Protein AF-A0A5Q4FTT6-F1 (afdb_monomer_lite)

Foldseek 3Di:
DDDQLDDDDPVRVVVLVVQLVVPVVPPNVVSVVVSVLVVVVSSVCSVPVPPFDWDVPPDVDIDGHDDSDD

Sequence (70 aa):
MSVSRYVLSQEAADDLREIHGYIAADDPAAASGVLEDLRTAMHRLADHPGLGHLRDDLADEALRVWTVHS

Radius of gyration: 13.68 Å; chains: 1; bounding box: 34×24×34 Å

pLDDT: mean 93.87, std 10.73, range [38.78, 98.75]

Secondary structure (DSSP, 8-state):
-PPPS----HHHHHHHHHHHHHHHTT-HHHHHHHHHHHHHHHHHHHH-GGGSEEESSSSSS-EEE--S--

Structure (mmCIF, N/CA/C/O backbone):
data_AF-A0A5Q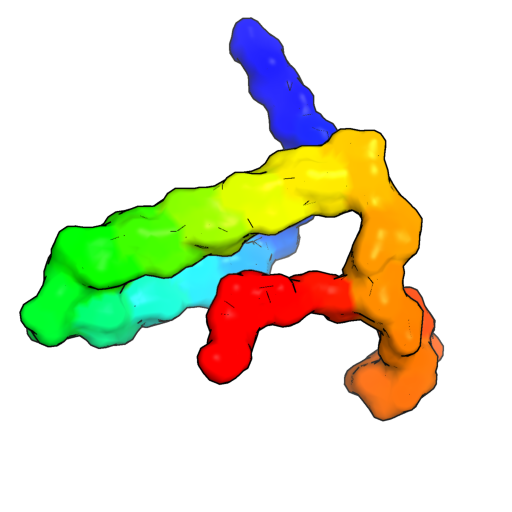4FTT6-F1
#
_entry.id   AF-A0A5Q4FTT6-F1
#
loop_
_atom_site.group_PDB
_atom_site.id
_atom_site.type_symbol
_atom_site.label_atom_id
_atom_site.label_alt_id
_atom_site.label_comp_id
_atom_site.label_asym_id
_atom_site.label_entity_id
_atom_site.label_seq_id
_atom_site.pdbx_PDB_ins_code
_atom_site.Cartn_x
_atom_site.Cartn_y
_atom_site.Cartn_z
_atom_site.occupancy
_atom_site.B_iso_or_equiv
_atom_site.auth_seq_id
_atom_site.auth_comp_id
_atom_site.auth_asym_id
_atom_site.auth_atom_id
_atom_site.pdbx_PDB_model_num
ATOM 1 N N . MET A 1 1 ? 9.935 -12.452 18.357 1.00 38.78 1 MET A N 1
ATOM 2 C CA . MET A 1 1 ? 9.171 -12.163 17.125 1.00 38.78 1 MET A CA 1
ATOM 3 C C . MET A 1 1 ? 8.351 -10.918 17.412 1.00 38.78 1 MET A C 1
ATOM 5 O O . MET A 1 1 ? 7.584 -10.954 18.364 1.00 38.78 1 MET A O 1
ATOM 9 N N . SER A 1 2 ? 8.598 -9.803 16.718 1.00 50.97 2 SER A N 1
ATOM 10 C CA . SER A 1 2 ? 7.785 -8.593 16.908 1.00 50.97 2 SER A CA 1
ATOM 11 C C . SER A 1 2 ? 6.415 -8.838 16.283 1.00 50.97 2 SER A C 1
ATOM 13 O O . SER A 1 2 ? 6.351 -9.234 15.121 1.00 50.97 2 SER A O 1
ATOM 15 N N . VAL A 1 3 ? 5.339 -8.668 17.049 1.00 57.91 3 VAL A N 1
ATOM 16 C CA . VAL A 1 3 ? 3.978 -8.680 16.503 1.00 57.91 3 VAL A CA 1
ATOM 17 C C . VAL A 1 3 ? 3.812 -7.374 15.730 1.00 57.91 3 VAL A C 1
ATOM 19 O O . VAL A 1 3 ? 3.949 -6.298 1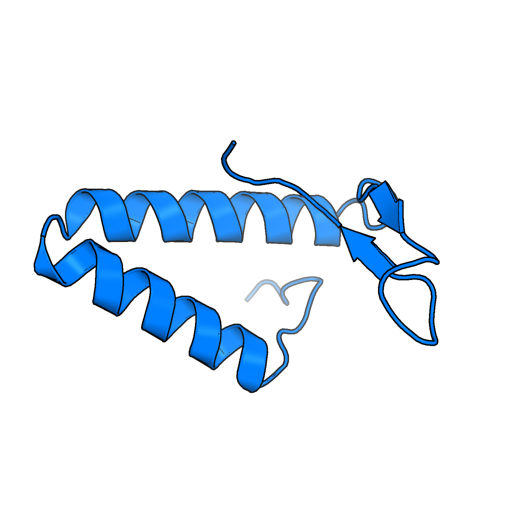6.313 1.00 57.91 3 VAL A O 1
ATOM 22 N N . SER A 1 4 ? 3.576 -7.453 14.421 1.00 64.50 4 SER A N 1
ATOM 23 C CA . SER A 1 4 ? 3.263 -6.274 13.610 1.00 64.50 4 SER A CA 1
ATOM 24 C C . SER A 1 4 ? 2.038 -5.567 14.199 1.00 64.50 4 SER A C 1
ATOM 26 O O . SER A 1 4 ? 1.045 -6.215 14.519 1.00 64.50 4 SER A O 1
ATOM 28 N N . ARG A 1 5 ? 2.095 -4.238 14.359 1.00 85.56 5 ARG A N 1
ATOM 29 C CA . ARG A 1 5 ? 1.006 -3.433 14.953 1.00 85.56 5 ARG A CA 1
ATOM 30 C C . ARG A 1 5 ? -0.232 -3.271 14.053 1.00 85.56 5 ARG A C 1
ATOM 32 O O . ARG A 1 5 ? -1.159 -2.558 14.420 1.00 85.56 5 ARG A O 1
ATOM 39 N N . TYR A 1 6 ? -0.254 -3.920 12.894 1.00 94.50 6 TYR A N 1
ATOM 40 C CA . TYR A 1 6 ? -1.359 -3.896 11.943 1.00 94.50 6 TYR A CA 1
ATOM 41 C C . TYR A 1 6 ? -1.603 -5.295 11.379 1.00 94.50 6 TYR A C 1
ATOM 43 O O . TYR A 1 6 ? -0.718 -6.155 11.396 1.00 94.50 6 TYR A O 1
ATOM 51 N N . VAL A 1 7 ? -2.810 -5.494 10.859 1.00 95.69 7 VAL A N 1
ATOM 52 C CA . VAL A 1 7 ? -3.198 -6.676 10.090 1.00 95.69 7 VAL A CA 1
ATOM 53 C C . VAL A 1 7 ? -3.596 -6.239 8.688 1.00 95.69 7 VAL A C 1
ATOM 55 O O . VAL A 1 7 ? -4.078 -5.123 8.500 1.00 95.69 7 VAL A O 1
ATOM 58 N N . LEU A 1 8 ? -3.383 -7.116 7.713 1.00 96.56 8 LEU A N 1
ATOM 59 C CA . LEU A 1 8 ? -3.913 -6.956 6.364 1.00 96.56 8 LEU A CA 1
ATOM 60 C C . LEU A 1 8 ? -5.146 -7.838 6.225 1.00 96.56 8 LEU A C 1
ATOM 62 O O . LEU A 1 8 ? -5.157 -8.959 6.742 1.00 96.56 8 LEU A O 1
ATOM 66 N N . SER A 1 9 ? -6.164 -7.342 5.524 1.00 97.38 9 SER A N 1
ATOM 67 C CA . SER A 1 9 ? -7.200 -8.233 5.014 1.00 97.38 9 SER A CA 1
ATOM 68 C C . SER A 1 9 ? -6.593 -9.184 3.980 1.00 97.38 9 SER A C 1
ATOM 70 O O . SER A 1 9 ? -5.469 -8.985 3.504 1.00 97.38 9 SER A O 1
ATOM 72 N N . GLN A 1 10 ? -7.336 -10.232 3.638 1.00 98.19 10 GLN A N 1
ATOM 73 C CA . GLN A 1 10 ? -6.899 -11.169 2.612 1.00 98.19 10 GLN A CA 1
ATOM 74 C C . GLN A 1 10 ? -6.740 -10.447 1.266 1.00 98.19 10 GLN A C 1
ATOM 76 O O . GLN A 1 10 ? -5.694 -10.563 0.637 1.00 98.19 10 GLN A O 1
ATOM 81 N N . GLU A 1 11 ? -7.712 -9.607 0.915 1.00 98.38 11 GLU A N 1
ATOM 82 C CA . GLU A 1 11 ? -7.734 -8.795 -0.302 1.00 98.38 11 GLU A CA 1
ATOM 83 C C . GLU A 1 11 ? -6.521 -7.861 -0.376 1.00 98.38 11 GLU A C 1
ATOM 85 O O . GLU A 1 11 ? -5.809 -7.864 -1.370 1.00 98.38 11 GLU A O 1
ATOM 90 N N . ALA A 1 12 ? -6.181 -7.160 0.711 1.00 98.00 12 ALA A N 1
ATOM 91 C CA . ALA A 1 12 ? -4.998 -6.300 0.731 1.00 98.00 12 ALA A CA 1
ATOM 92 C C . ALA A 1 12 ? -3.688 -7.093 0.544 1.00 98.00 12 ALA A C 1
ATOM 94 O O . ALA A 1 12 ? -2.716 -6.587 -0.015 1.00 98.00 12 ALA A O 1
ATOM 95 N N . ALA A 1 13 ? -3.629 -8.345 1.010 1.00 98.12 13 ALA A N 1
ATO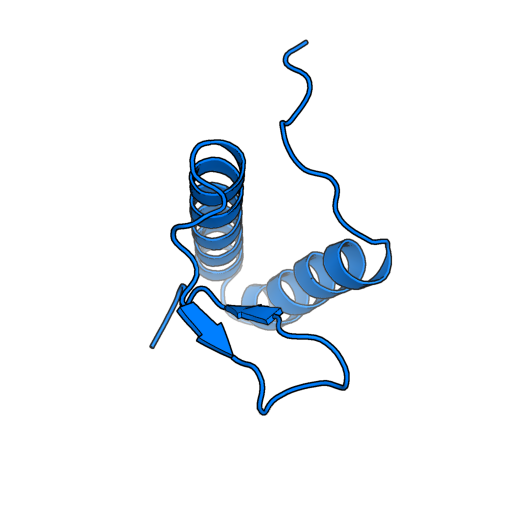M 96 C CA . ALA A 1 13 ? -2.479 -9.214 0.771 1.00 98.12 13 ALA A CA 1
ATOM 97 C C . ALA A 1 13 ? -2.429 -9.747 -0.675 1.00 98.12 13 ALA A C 1
ATOM 99 O O . ALA A 1 13 ? -1.335 -10.000 -1.191 1.00 98.12 13 ALA A O 1
ATOM 100 N N . ASP A 1 14 ? -3.587 -9.948 -1.310 1.00 98.62 14 ASP A N 1
ATOM 101 C CA . ASP A 1 14 ? -3.716 -10.233 -2.741 1.00 98.62 14 ASP A CA 1
ATOM 102 C C . ASP A 1 14 ? -3.251 -9.031 -3.581 1.00 98.62 14 ASP A C 1
ATOM 104 O O . ASP A 1 14 ? -2.385 -9.207 -4.439 1.00 98.62 14 ASP A O 1
ATOM 108 N N . ASP A 1 15 ? -3.675 -7.810 -3.241 1.00 98.56 15 ASP A N 1
ATOM 109 C CA . ASP A 1 15 ? -3.283 -6.571 -3.929 1.00 98.56 15 ASP A CA 1
ATOM 110 C C . ASP A 1 15 ? -1.758 -6.391 -3.972 1.00 98.56 15 ASP A C 1
ATOM 112 O O . ASP A 1 15 ? -1.180 -6.090 -5.017 1.00 98.56 15 ASP A O 1
ATOM 116 N N . LEU A 1 16 ? -1.060 -6.635 -2.854 1.00 98.44 16 LEU A N 1
ATOM 117 C CA . LEU A 1 16 ? 0.408 -6.566 -2.817 1.00 98.44 16 LEU A CA 1
ATOM 118 C C . LEU A 1 16 ? 1.059 -7.566 -3.784 1.00 98.44 16 LEU A C 1
ATOM 120 O O . LEU A 1 16 ? 2.078 -7.256 -4.406 1.00 98.44 16 LEU A O 1
ATOM 124 N N . ARG A 1 17 ? 0.489 -8.770 -3.918 1.00 98.50 17 ARG A N 1
ATOM 125 C CA . ARG A 1 17 ? 0.984 -9.775 -4.868 1.00 98.50 17 ARG A CA 1
ATOM 126 C C . ARG A 1 17 ? 0.726 -9.357 -6.308 1.00 98.50 17 ARG A C 1
ATOM 128 O O . ARG A 1 17 ? 1.616 -9.535 -7.138 1.00 98.50 17 ARG A O 1
ATOM 135 N N . GLU A 1 18 ? -0.444 -8.799 -6.596 1.00 98.75 18 GLU A N 1
ATOM 136 C CA . GLU A 1 18 ? -0.802 -8.330 -7.935 1.00 98.75 18 GLU A CA 1
ATOM 137 C C . GLU A 1 18 ? 0.063 -7.146 -8.375 1.00 98.75 18 GLU A C 1
ATOM 139 O O . GLU A 1 18 ? 0.646 -7.195 -9.458 1.00 98.75 18 GLU A O 1
ATOM 144 N N . ILE A 1 19 ? 0.245 -6.138 -7.513 1.00 98.38 19 ILE A N 1
ATOM 145 C CA . ILE A 1 19 ? 1.119 -4.982 -7.769 1.00 98.38 19 ILE A CA 1
ATOM 146 C C . ILE A 1 19 ? 2.545 -5.446 -8.073 1.00 98.38 19 ILE A C 1
ATOM 148 O O . ILE A 1 19 ? 3.133 -5.048 -9.080 1.00 98.38 19 ILE A O 1
ATOM 152 N N . HIS A 1 20 ? 3.099 -6.319 -7.227 1.00 98.62 20 HIS A N 1
ATOM 153 C CA . HIS A 1 20 ? 4.435 -6.860 -7.453 1.00 98.62 20 HIS A CA 1
ATOM 154 C C . HIS A 1 20 ? 4.509 -7.637 -8.768 1.00 98.62 20 HIS A C 1
ATOM 156 O O . HIS A 1 20 ? 5.439 -7.433 -9.541 1.00 98.62 20 HIS A O 1
ATOM 162 N N . GLY A 1 21 ? 3.547 -8.527 -9.030 1.00 98.62 21 GLY A N 1
ATOM 163 C CA . GLY A 1 21 ? 3.508 -9.328 -10.253 1.00 98.62 21 GLY A CA 1
ATOM 164 C C . GLY A 1 21 ? 3.445 -8.474 -11.518 1.00 98.62 21 GLY A C 1
ATOM 165 O O . GLY A 1 21 ? 4.160 -8.758 -12.476 1.00 98.62 21 GLY A O 1
ATOM 166 N N . TYR A 1 22 ? 2.646 -7.404 -11.497 1.00 98.62 22 TYR A N 1
ATOM 167 C CA . TYR A 1 22 ? 2.519 -6.467 -12.608 1.00 98.62 22 TYR A CA 1
ATOM 168 C C . TYR A 1 22 ? 3.841 -5.753 -12.914 1.00 98.62 22 TYR A C 1
ATOM 170 O O . TYR A 1 22 ? 4.284 -5.749 -14.059 1.00 98.62 22 TYR A O 1
ATOM 178 N N . ILE A 1 23 ? 4.499 -5.189 -11.896 1.00 98.56 23 ILE A N 1
ATOM 179 C CA . ILE A 1 23 ? 5.751 -4.441 -12.085 1.00 98.56 23 ILE A CA 1
ATOM 180 C C . ILE A 1 23 ? 6.904 -5.394 -12.426 1.00 98.56 23 ILE A C 1
ATOM 182 O O . ILE A 1 23 ? 7.700 -5.108 -13.316 1.00 98.56 23 ILE A O 1
ATOM 186 N N . ALA A 1 24 ? 6.978 -6.554 -11.766 1.00 98.50 24 ALA A N 1
ATOM 187 C CA . ALA A 1 24 ? 8.073 -7.508 -11.938 1.00 98.50 24 ALA A CA 1
ATOM 188 C C . ALA A 1 24 ? 8.110 -8.156 -13.327 1.00 98.50 24 ALA A C 1
ATOM 190 O O . ALA A 1 24 ? 9.139 -8.712 -13.705 1.00 98.50 24 ALA A O 1
ATOM 191 N N . ALA A 1 25 ? 7.008 -8.094 -14.082 1.00 98.50 25 ALA A N 1
ATOM 192 C CA . ALA A 1 25 ? 6.982 -8.517 -15.477 1.00 98.50 25 ALA A CA 1
ATOM 193 C C . ALA A 1 25 ? 7.90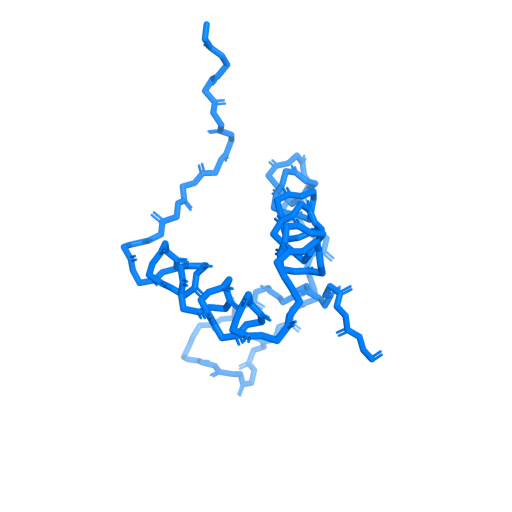7 -7.667 -16.371 1.00 98.50 25 ALA A C 1
ATOM 195 O O . ALA A 1 25 ? 8.369 -8.173 -17.393 1.00 98.50 25 ALA A O 1
ATOM 196 N N . ASP A 1 26 ? 8.189 -6.419 -15.978 1.00 98.50 26 ASP A N 1
ATOM 197 C CA . ASP A 1 26 ? 9.081 -5.491 -16.685 1.00 98.50 26 ASP A CA 1
ATOM 198 C C . ASP A 1 26 ? 10.379 -5.240 -15.895 1.00 98.50 26 ASP A C 1
ATOM 200 O O . ASP A 1 26 ? 11.479 -5.422 -16.416 1.00 98.50 26 ASP A O 1
ATOM 204 N N . ASP A 1 27 ? 10.263 -4.915 -14.601 1.00 98.56 27 ASP A N 1
ATOM 205 C CA . ASP A 1 27 ? 11.396 -4.634 -13.714 1.00 98.56 27 ASP A CA 1
ATOM 206 C C . ASP A 1 27 ? 11.189 -5.239 -12.304 1.00 98.56 27 ASP A C 1
ATOM 208 O O . ASP A 1 27 ? 10.527 -4.655 -11.436 1.00 98.56 27 ASP A O 1
ATOM 212 N N . PRO A 1 28 ? 11.789 -6.413 -12.021 1.00 98.38 28 PRO A N 1
ATOM 213 C CA . PRO A 1 28 ? 11.732 -7.046 -10.701 1.00 98.38 28 PRO A CA 1
ATOM 214 C C . PRO A 1 28 ? 12.340 -6.212 -9.561 1.00 98.38 28 PRO A C 1
ATOM 216 O O . PRO A 1 28 ? 11.916 -6.335 -8.405 1.00 98.38 28 PRO A O 1
ATOM 219 N N . ALA A 1 29 ? 13.341 -5.377 -9.853 1.00 98.38 29 ALA A N 1
ATOM 220 C CA . ALA A 1 29 ? 13.964 -4.524 -8.847 1.00 98.38 29 ALA A CA 1
ATOM 221 C C . ALA A 1 29 ? 13.026 -3.372 -8.470 1.00 98.38 29 ALA A C 1
ATOM 223 O O . ALA A 1 29 ? 12.839 -3.106 -7.280 1.00 98.38 29 ALA A O 1
ATOM 224 N N . ALA A 1 30 ? 12.366 -2.757 -9.457 1.00 98.31 30 ALA A N 1
ATOM 225 C CA . ALA A 1 30 ? 11.326 -1.760 -9.212 1.00 98.31 30 ALA A CA 1
ATOM 226 C C . ALA A 1 30 ? 10.154 -2.346 -8.409 1.00 98.31 30 ALA A C 1
ATOM 228 O O . ALA A 1 30 ? 9.696 -1.723 -7.452 1.00 98.31 30 ALA A O 1
ATOM 229 N N . ALA A 1 31 ? 9.716 -3.571 -8.724 1.00 98.44 31 ALA A N 1
ATOM 230 C CA . ALA A 1 31 ? 8.644 -4.246 -7.987 1.00 98.44 31 ALA A CA 1
ATOM 231 C C . ALA A 1 31 ? 8.988 -4.439 -6.503 1.00 98.44 31 ALA A C 1
ATOM 233 O O . ALA A 1 31 ? 8.157 -4.208 -5.621 1.00 98.44 31 ALA A O 1
ATOM 234 N N . SER A 1 32 ? 10.237 -4.824 -6.227 1.00 98.31 32 SER A N 1
ATOM 235 C CA . SER A 1 32 ? 10.750 -4.946 -4.861 1.00 98.31 32 SER A CA 1
ATOM 236 C C . SER A 1 32 ? 10.769 -3.591 -4.149 1.00 98.31 32 SER A C 1
ATOM 238 O O . SER A 1 32 ? 10.333 -3.505 -3.004 1.00 98.31 32 SER A O 1
ATOM 240 N N . GLY A 1 33 ? 11.215 -2.530 -4.831 1.00 98.38 33 GLY A N 1
ATOM 241 C CA . GLY A 1 33 ? 11.225 -1.168 -4.288 1.00 98.38 33 GLY A CA 1
ATOM 242 C C . GLY A 1 33 ? 9.831 -0.683 -3.886 1.00 98.38 33 GLY A C 1
ATOM 243 O O . GLY A 1 33 ? 9.633 -0.255 -2.753 1.00 98.38 33 GLY A O 1
ATOM 244 N N . VAL A 1 34 ? 8.841 -0.859 -4.765 1.00 98.44 34 VAL A N 1
ATOM 245 C CA . VAL A 1 34 ? 7.449 -0.464 -4.491 1.00 98.44 34 VAL A CA 1
ATOM 246 C C . VAL A 1 34 ? 6.868 -1.217 -3.289 1.00 98.44 34 VAL A C 1
ATOM 248 O O . VAL A 1 34 ? 6.193 -0.617 -2.451 1.00 98.44 34 VAL A O 1
ATOM 251 N N . LEU A 1 35 ? 7.146 -2.519 -3.145 1.00 98.19 35 LEU A N 1
ATOM 252 C CA . LEU A 1 35 ? 6.695 -3.267 -1.966 1.00 98.19 35 LEU A CA 1
ATOM 253 C C . LEU A 1 35 ? 7.334 -2.770 -0.665 1.00 98.19 35 LEU A C 1
ATOM 255 O O . LEU A 1 35 ? 6.660 -2.734 0.368 1.00 98.19 35 LEU A O 1
ATOM 259 N N . GLU A 1 36 ? 8.611 -2.397 -0.692 1.00 98.38 36 GLU A N 1
ATOM 260 C CA . GLU A 1 36 ? 9.289 -1.861 0.488 1.00 98.38 36 GLU A CA 1
ATOM 261 C C . GLU A 1 36 ? 8.767 -0.470 0.870 1.00 98.38 36 GLU A C 1
ATOM 263 O O . GLU A 1 36 ? 8.564 -0.201 2.059 1.00 98.38 36 GLU A O 1
ATOM 268 N N . ASP A 1 37 ? 8.442 0.376 -0.109 1.00 98.50 37 ASP A N 1
ATOM 269 C CA . ASP A 1 37 ? 7.821 1.683 0.129 1.00 98.50 37 ASP A CA 1
ATOM 270 C C . ASP A 1 37 ? 6.423 1.532 0.754 1.00 98.50 37 ASP A C 1
ATOM 272 O O . ASP A 1 37 ? 6.109 2.167 1.770 1.00 98.50 37 ASP A O 1
ATOM 276 N N . LEU A 1 38 ? 5.610 0.609 0.226 1.00 98.12 38 LEU A N 1
ATOM 277 C CA . LEU A 1 38 ? 4.304 0.258 0.793 1.00 98.12 38 LEU A CA 1
ATOM 278 C C . LEU A 1 38 ? 4.435 -0.256 2.237 1.00 98.12 38 LEU A C 1
ATOM 280 O O . LEU A 1 38 ? 3.720 0.210 3.128 1.00 98.12 38 LEU A O 1
ATOM 284 N N . ARG A 1 39 ? 5.367 -1.179 2.513 1.00 96.50 39 ARG A N 1
ATOM 285 C CA . ARG A 1 39 ? 5.609 -1.699 3.875 1.00 96.50 39 ARG A CA 1
ATOM 286 C C . ARG A 1 39 ? 6.087 -0.622 4.833 1.00 96.50 39 ARG A C 1
ATOM 288 O O . ARG A 1 39 ? 5.651 -0.593 5.984 1.00 96.50 39 ARG A O 1
ATOM 295 N N . THR A 1 40 ? 6.957 0.269 4.376 1.00 97.00 40 THR A N 1
ATOM 296 C CA . THR A 1 40 ? 7.446 1.397 5.174 1.00 97.00 40 THR A CA 1
ATOM 297 C C . THR A 1 40 ? 6.296 2.319 5.574 1.00 97.00 40 THR A C 1
ATOM 299 O O . THR A 1 40 ? 6.177 2.686 6.747 1.0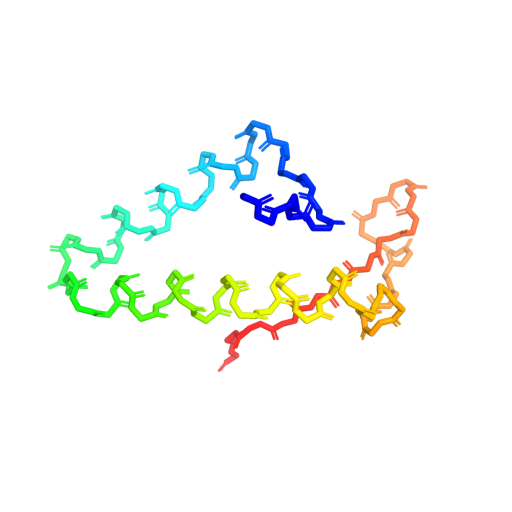0 97.00 40 THR A O 1
ATOM 302 N N . ALA A 1 41 ? 5.393 2.630 4.639 1.00 97.25 41 ALA A N 1
ATOM 303 C CA . ALA A 1 41 ? 4.187 3.397 4.932 1.00 97.25 41 ALA A CA 1
ATOM 304 C C . ALA A 1 41 ? 3.269 2.675 5.935 1.00 97.25 41 ALA A C 1
ATOM 306 O O . ALA A 1 41 ? 2.853 3.281 6.923 1.00 97.25 41 ALA A O 1
ATOM 307 N N . MET A 1 4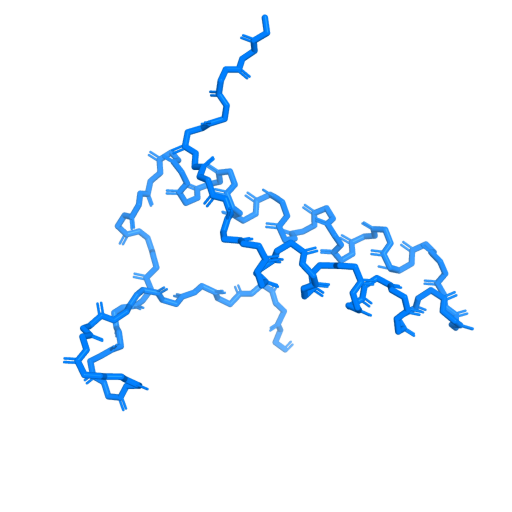2 ? 3.009 1.377 5.744 1.00 96.56 42 MET A N 1
ATOM 308 C CA . MET A 1 42 ? 2.183 0.579 6.661 1.00 96.56 42 MET A CA 1
ATOM 309 C C . MET A 1 42 ? 2.751 0.545 8.085 1.00 96.56 42 MET A C 1
ATOM 311 O O . MET A 1 42 ? 2.011 0.767 9.043 1.00 96.56 42 MET A O 1
ATOM 315 N N . HIS A 1 43 ? 4.063 0.338 8.247 1.00 95.50 43 HIS A N 1
ATOM 316 C CA . HIS A 1 43 ? 4.708 0.389 9.563 1.00 95.50 43 HIS A CA 1
ATOM 317 C C . HIS A 1 43 ? 4.551 1.763 10.220 1.00 95.50 43 HIS A C 1
ATOM 319 O O . HIS A 1 43 ? 4.186 1.849 11.393 1.00 95.50 43 HIS A O 1
ATOM 325 N N . ARG A 1 44 ? 4.749 2.842 9.457 1.00 95.50 44 ARG A N 1
ATOM 326 C CA . ARG A 1 44 ? 4.577 4.209 9.959 1.00 95.50 44 ARG A CA 1
ATOM 327 C C . ARG A 1 44 ? 3.144 4.483 10.416 1.00 95.50 44 ARG A C 1
ATOM 329 O O . ARG A 1 44 ? 2.949 5.128 11.445 1.00 95.50 44 ARG A O 1
ATOM 336 N N . LEU A 1 45 ? 2.149 4.000 9.675 1.00 96.00 45 LEU A N 1
ATOM 337 C CA . LEU A 1 45 ? 0.736 4.139 10.034 1.00 96.00 45 LEU A CA 1
ATOM 338 C C . LEU A 1 45 ? 0.360 3.275 11.239 1.00 96.00 45 LEU A C 1
ATOM 340 O O . LEU A 1 45 ? -0.446 3.699 12.058 1.00 96.00 45 LEU A O 1
ATOM 344 N N . ALA A 1 46 ? 0.971 2.104 11.399 1.00 95.50 46 ALA A N 1
ATOM 345 C CA . ALA A 1 46 ? 0.755 1.270 12.575 1.00 95.50 46 ALA A CA 1
ATOM 346 C C . ALA A 1 46 ? 1.291 1.927 13.861 1.00 95.50 46 ALA A C 1
ATOM 348 O O . ALA A 1 46 ? 0.700 1.780 14.930 1.00 95.50 46 ALA A O 1
ATOM 349 N N . ASP A 1 47 ? 2.384 2.686 13.753 1.00 94.81 47 ASP A N 1
ATOM 350 C CA . ASP A 1 47 ? 2.939 3.472 14.859 1.00 94.81 47 ASP A CA 1
ATOM 351 C C . ASP A 1 47 ? 2.168 4.782 15.099 1.00 94.81 47 ASP A C 1
ATOM 353 O O . ASP A 1 47 ? 2.067 5.251 16.236 1.00 94.81 47 ASP A O 1
ATOM 357 N N . HIS A 1 48 ? 1.591 5.364 14.042 1.00 95.12 48 HIS A N 1
ATOM 358 C CA . HIS A 1 48 ? 0.881 6.644 14.075 1.00 95.12 48 HIS A CA 1
ATOM 359 C C . HIS A 1 48 ? -0.415 6.610 13.230 1.00 95.12 48 HIS A C 1
ATOM 361 O O . HIS A 1 48 ? -0.481 7.228 12.161 1.00 95.12 48 HIS A O 1
ATOM 367 N N . PRO A 1 49 ? -1.491 5.956 13.710 1.00 93.62 49 PRO A N 1
ATOM 368 C CA . PRO A 1 49 ? -2.686 5.664 12.902 1.00 93.62 49 PRO A CA 1
ATOM 369 C C . PRO A 1 49 ? -3.476 6.903 12.454 1.00 93.62 49 PRO A C 1
ATOM 371 O O . PRO A 1 49 ? -4.272 6.838 11.521 1.00 93.62 49 PRO A O 1
ATOM 374 N N . GLY A 1 50 ? -3.250 8.058 13.087 1.00 95.44 50 GLY A N 1
ATOM 375 C CA . GLY A 1 50 ? -3.901 9.322 12.736 1.00 95.44 50 GLY A CA 1
ATOM 376 C C . GLY A 1 50 ? -3.295 10.068 11.541 1.00 95.44 50 GLY A C 1
ATOM 377 O O . GLY A 1 50 ? -3.841 11.101 11.164 1.00 95.44 50 GLY A O 1
ATOM 378 N N . LEU A 1 51 ? -2.181 9.594 10.966 1.00 96.31 51 LEU A N 1
ATOM 379 C CA . LEU A 1 51 ? -1.453 10.316 9.911 1.00 96.31 51 LEU A CA 1
ATOM 380 C C . LEU A 1 51 ? -2.128 10.278 8.535 1.00 96.31 51 LEU A C 1
ATOM 382 O O . LEU A 1 51 ? -1.893 11.173 7.727 1.00 96.31 51 LEU A O 1
ATOM 386 N N . GLY A 1 52 ? -2.943 9.258 8.257 1.00 96.06 52 GLY A N 1
ATOM 387 C CA . GLY A 1 52 ? -3.684 9.174 7.000 1.00 96.06 52 GLY A CA 1
ATOM 388 C C . GLY A 1 52 ? -4.717 10.294 6.877 1.00 96.06 52 GLY A C 1
ATOM 389 O O . GLY A 1 52 ? -5.394 10.639 7.854 1.00 96.06 52 GLY A O 1
ATOM 390 N N . HIS A 1 53 ? -4.848 10.839 5.670 1.00 96.44 53 HIS A N 1
ATOM 391 C CA . HIS A 1 53 ? -5.829 11.862 5.343 1.00 96.44 53 HIS A CA 1
ATOM 392 C C . HIS A 1 53 ? -7.242 11.276 5.419 1.00 96.44 53 HIS A C 1
ATOM 394 O O . HIS A 1 53 ? -7.505 10.225 4.836 1.00 96.44 53 HIS A O 1
ATOM 400 N N . LEU A 1 54 ? -8.135 11.937 6.158 1.00 96.88 54 LEU A N 1
ATOM 401 C CA . LEU A 1 54 ? -9.518 11.492 6.304 1.00 96.88 54 LEU A CA 1
ATOM 402 C C . LEU A 1 54 ? -10.288 11.742 5.003 1.00 96.88 54 LEU A C 1
ATOM 404 O O . LEU A 1 54 ? -10.240 12.847 4.467 1.00 96.88 54 LEU A O 1
ATOM 408 N N . ARG A 1 55 ? -10.993 10.720 4.524 1.00 96.06 55 ARG A N 1
ATOM 409 C CA . ARG A 1 55 ? -11.849 10.744 3.338 1.00 96.06 55 ARG A CA 1
ATOM 410 C C . ARG A 1 55 ? -13.193 10.124 3.701 1.00 96.06 55 ARG A C 1
ATOM 412 O O . ARG A 1 55 ? -13.309 8.906 3.812 1.00 96.06 55 ARG A O 1
ATOM 419 N N . ASP A 1 56 ? -14.178 10.977 3.942 1.00 95.69 56 ASP A N 1
ATOM 420 C CA . ASP A 1 56 ? -15.569 10.608 4.231 1.00 95.69 56 ASP A CA 1
ATOM 421 C C . ASP A 1 56 ? -16.438 10.524 2.964 1.00 95.69 56 ASP A C 1
ATOM 423 O O . ASP A 1 56 ? -17.609 10.171 3.031 1.00 95.69 56 ASP A O 1
ATOM 427 N N . ASP A 1 57 ? -15.847 10.802 1.802 1.00 95.69 57 ASP A N 1
ATOM 428 C CA . ASP A 1 57 ? -16.484 10.798 0.487 1.00 95.69 57 ASP A CA 1
ATOM 429 C C . ASP A 1 57 ? -16.254 9.503 -0.316 1.00 95.69 57 ASP A C 1
ATOM 431 O O . ASP A 1 57 ? -16.807 9.354 -1.404 1.00 95.69 57 ASP A O 1
ATOM 435 N N . LEU A 1 58 ? -15.419 8.581 0.179 1.00 91.62 58 LEU A N 1
ATOM 436 C CA . LEU A 1 58 ? -14.998 7.382 -0.564 1.00 91.62 58 LEU A CA 1
ATOM 437 C C . LEU A 1 58 ? -15.813 6.120 -0.259 1.00 91.62 58 LEU A C 1
ATOM 439 O O . LEU A 1 58 ? -15.826 5.204 -1.080 1.00 91.62 58 LEU A O 1
ATOM 443 N N . ALA A 1 59 ? -16.449 6.043 0.908 1.00 91.56 59 ALA A N 1
ATOM 444 C CA . ALA A 1 59 ? -17.201 4.877 1.358 1.00 91.56 59 ALA A CA 1
ATOM 445 C C . ALA A 1 59 ? -18.274 5.288 2.376 1.00 91.56 59 ALA A C 1
ATOM 447 O O . ALA A 1 59 ? -18.300 6.429 2.834 1.00 91.56 59 ALA A O 1
ATOM 448 N N . ASP A 1 60 ? -19.135 4.339 2.754 1.00 92.81 60 ASP A N 1
ATOM 449 C CA . ASP A 1 60 ? -20.167 4.548 3.781 1.00 92.81 60 ASP A CA 1
ATOM 450 C C . ASP A 1 60 ? -19.571 4.909 5.158 1.00 92.81 60 ASP A C 1
ATOM 452 O O . ASP A 1 60 ? -20.237 5.523 5.992 1.00 92.81 60 ASP A O 1
ATOM 456 N N . GLU A 1 61 ? -18.306 4.549 5.396 1.00 93.31 61 GLU A N 1
ATOM 457 C CA . GLU A 1 61 ? -17.529 4.932 6.572 1.00 93.31 61 GLU A CA 1
ATOM 458 C C . GLU A 1 61 ? -16.332 5.816 6.201 1.00 93.31 61 GLU A C 1
ATOM 460 O O . GLU A 1 61 ? -15.754 5.704 5.120 1.00 93.31 61 GLU A O 1
ATOM 465 N N . ALA A 1 62 ? -15.935 6.698 7.122 1.00 93.06 62 ALA A N 1
ATOM 466 C CA . ALA A 1 62 ? -14.799 7.581 6.900 1.00 93.06 62 ALA A CA 1
ATOM 467 C C . ALA A 1 62 ? -13.483 6.791 6.924 1.00 93.06 62 ALA A C 1
ATOM 469 O O . ALA A 1 62 ? -13.092 6.228 7.951 1.00 93.06 62 ALA A O 1
ATOM 470 N N . LEU A 1 63 ? -12.769 6.801 5.800 1.00 96.12 63 LEU A N 1
ATOM 471 C CA . LEU A 1 63 ? -11.506 6.093 5.628 1.00 96.12 63 LEU A CA 1
ATOM 472 C C . LEU A 1 63 ? -10.315 7.024 5.851 1.00 96.12 63 LEU A C 1
ATOM 474 O O . LEU A 1 63 ? -10.395 8.238 5.667 1.00 96.12 63 LEU A O 1
ATOM 478 N N . ARG A 1 64 ? -9.167 6.449 6.215 1.00 96.62 64 ARG A N 1
ATOM 479 C CA . ARG A 1 64 ? -7.879 7.153 6.201 1.00 96.62 64 ARG A CA 1
ATOM 480 C C . ARG A 1 64 ? -7.055 6.680 5.015 1.00 96.62 64 ARG A C 1
ATOM 482 O O . ARG A 1 64 ? -6.795 5.490 4.886 1.00 96.62 64 ARG A O 1
ATOM 489 N N . VAL A 1 65 ? -6.611 7.619 4.188 1.00 96.25 65 VAL A N 1
ATOM 490 C CA . VAL A 1 65 ? -5.847 7.356 2.964 1.00 96.25 65 VAL A CA 1
ATOM 491 C C . VAL A 1 65 ? -4.428 7.898 3.105 1.00 96.25 65 VAL A C 1
ATOM 493 O O . VAL A 1 65 ? -4.213 8.991 3.632 1.00 96.25 65 VAL A O 1
ATOM 496 N N . TRP A 1 66 ? -3.449 7.135 2.627 1.00 97.31 66 TRP A N 1
ATOM 497 C CA . TRP A 1 66 ? -2.043 7.524 2.614 1.00 97.31 66 TRP A CA 1
ATOM 498 C C . TRP A 1 66 ? -1.447 7.288 1.226 1.00 97.31 66 TRP A C 1
ATOM 500 O O . TRP A 1 66 ? -1.396 6.155 0.754 1.00 97.31 66 TRP A O 1
ATOM 510 N N . THR A 1 67 ? -0.992 8.357 0.576 1.00 96.81 67 THR A N 1
ATOM 511 C CA . THR A 1 67 ? -0.355 8.286 -0.744 1.00 96.81 67 THR A CA 1
ATOM 512 C C . THR A 1 67 ? 1.111 7.872 -0.603 1.00 96.81 67 THR A C 1
ATOM 514 O O . THR A 1 67 ? 1.851 8.493 0.160 1.00 96.81 67 THR A O 1
ATOM 517 N N . VAL A 1 68 ? 1.534 6.837 -1.338 1.00 96.62 68 VAL A N 1
ATOM 518 C CA . VAL A 1 68 ? 2.930 6.345 -1.348 1.00 96.62 68 VAL A CA 1
ATOM 519 C C . VAL A 1 68 ? 3.695 6.840 -2.580 1.00 96.62 68 VAL A C 1
ATOM 521 O O . VAL A 1 68 ? 4.822 7.305 -2.449 1.00 96.62 68 VAL A O 1
ATOM 524 N N . HIS A 1 69 ? 3.051 6.830 -3.749 1.00 89.94 69 HIS A N 1
ATOM 525 C CA . HIS A 1 69 ? 3.578 7.369 -5.006 1.00 89.94 69 HIS A CA 1
ATOM 526 C C . HIS A 1 69 ? 2.559 8.331 -5.639 1.00 89.94 69 HIS A C 1
ATOM 528 O O . HIS A 1 69 ? 1.353 8.151 -5.454 1.00 89.94 69 HIS A O 1
ATOM 534 N N . SER A 1 70 ? 3.041 9.345 -6.367 1.00 81.00 70 SER A N 1
ATOM 535 C CA . SER A 1 70 ? 2.249 10.387 -7.043 1.00 81.00 70 SER A CA 1
ATOM 536 C C . SER A 1 70 ? 2.870 10.787 -8.370 1.00 81.00 70 SER A C 1
ATOM 538 O O . SER A 1 70 ? 4.117 10.907 -8.369 1.00 81.00 70 SER A O 1
#